Protein AF-A0A7V3X3S6-F1 (afdb_monomer)

Secondary structure (DSSP, 8-state):
-HHHHHHHHHHHHHHHHHHHHHHHHHS-HHHHHHHHHHHHHHHHHHHHHHHHHH-SSS--EEEEE---SS----S-B-GGGSHHHHHTT--S-EEEEESSS--GGGGS-HHHHHHHHHHHHHHTTT-BSSSTT-GGGBHHHHGGGGSTT--TTT-HHHHHHHHHHHHHTTSS---

Radius of gyration: 17.87 Å; Cα contacts (8 Å, |Δi|>4): 216; chains: 1; bounding box: 36×34×54 Å

Solvent-accessible surface area (backbone atoms only — not comparable to full-atom values): 10010 Å² total; per-residue (Å²): 105,71,68,58,33,53,51,49,39,54,64,36,43,63,58,49,44,50,51,52,54,53,50,60,68,70,43,52,73,64,38,33,71,70,44,40,64,53,54,50,50,36,42,50,36,50,52,49,43,42,48,45,74,73,36,88,78,60,73,81,41,78,46,76,44,76,63,89,89,77,74,92,74,69,68,56,56,58,52,59,80,46,65,73,54,40,71,73,66,52,95,55,72,38,43,34,37,40,54,68,50,70,55,58,54,80,78,44,57,72,56,59,37,35,23,53,56,44,28,53,49,40,42,81,62,70,34,41,90,46,58,91,78,36,65,65,33,10,28,76,69,48,20,52,55,55,28,88,96,47,41,72,87,70,31,67,66,54,46,51,53,51,51,52,31,30,39,77,58,68,75,35,81,79,132

Nearest PDB structures (foldseek):
  1s53-assembly2_B  TM=6.212E-01  e=7.802E+00  Halobacterium salinarum
  7akw-assembly2_B  TM=6.517E-01  e=9.615E+00  Organic Lake phycodnavirus
  1pxr-assembly2_B  TM=6.260E-01  e=9.126E+00  Halobacterium salinarum

Mean predicted aligned error: 8.18 Å

pLDDT: mean 79.7, std 18.14, range [39.59, 97.75]

Structure (mmCIF, N/CA/C/O backbone):
data_AF-A0A7V3X3S6-F1
#
_entry.id   AF-A0A7V3X3S6-F1
#
loop_
_atom_site.group_PDB
_atom_site.id
_atom_site.type_symbol
_atom_site.label_atom_id
_atom_site.label_alt_id
_atom_site.label_comp_id
_atom_site.label_asym_id
_atom_site.label_entity_id
_atom_site.label_seq_id
_atom_site.pdbx_PDB_ins_code
_atom_site.Cartn_x
_atom_site.Cartn_y
_atom_site.Cartn_z
_atom_site.occupancy
_atom_site.B_iso_or_equiv
_atom_site.auth_seq_id
_atom_site.auth_comp_id
_atom_site.auth_asym_id
_atom_site.auth_atom_id
_atom_site.pdbx_PDB_model_num
ATOM 1 N N . MET A 1 1 ? 18.085 0.269 -11.555 1.00 69.50 1 MET A N 1
ATOM 2 C CA . MET A 1 1 ? 17.045 1.195 -11.069 1.00 69.50 1 MET A CA 1
ATOM 3 C C . MET A 1 1 ? 15.703 0.501 -10.838 1.00 69.50 1 MET A C 1
ATOM 5 O O . MET A 1 1 ? 15.386 0.290 -9.679 1.00 69.50 1 MET A O 1
ATOM 9 N N . VAL A 1 2 ? 14.971 0.034 -11.865 1.00 77.44 2 VAL A N 1
ATOM 10 C CA . VAL A 1 2 ? 13.691 -0.699 -11.663 1.00 77.44 2 VAL A CA 1
ATOM 11 C C . VAL A 1 2 ? 13.874 -1.946 -10.797 1.00 77.44 2 VAL A C 1
ATOM 13 O O . VAL A 1 2 ? 13.225 -2.062 -9.771 1.00 77.44 2 VAL A O 1
ATOM 16 N N . MET A 1 3 ? 14.825 -2.824 -11.140 1.00 81.12 3 MET A N 1
ATOM 17 C CA . MET A 1 3 ? 15.111 -4.026 -10.337 1.00 81.12 3 MET A CA 1
ATOM 18 C C . MET A 1 3 ? 15.482 -3.694 -8.885 1.00 81.12 3 MET A C 1
ATOM 20 O O . MET A 1 3 ? 14.972 -4.314 -7.968 1.00 81.12 3 MET A O 1
ATOM 24 N N . GLN A 1 4 ? 16.288 -2.650 -8.671 1.00 86.94 4 GLN A N 1
ATOM 25 C CA . GLN A 1 4 ? 16.645 -2.195 -7.321 1.00 86.94 4 GLN A CA 1
ATOM 26 C C . GLN A 1 4 ? 15.429 -1.650 -6.555 1.00 86.94 4 GLN A C 1
ATOM 28 O O . GLN A 1 4 ? 15.336 -1.849 -5.350 1.00 86.94 4 GLN A O 1
ATOM 33 N N . SER A 1 5 ? 14.499 -0.984 -7.246 1.00 88.25 5 SER A N 1
ATOM 34 C CA . SER A 1 5 ? 13.248 -0.494 -6.652 1.00 88.25 5 SER A CA 1
ATOM 35 C C . SER A 1 5 ? 12.334 -1.665 -6.287 1.00 88.25 5 SER A C 1
ATOM 37 O O . SER A 1 5 ? 11.819 -1.722 -5.177 1.00 88.25 5 SER A O 1
ATOM 39 N N . LEU A 1 6 ? 12.213 -2.665 -7.169 1.00 89.25 6 LEU A N 1
ATOM 40 C CA . LEU A 1 6 ? 11.500 -3.914 -6.883 1.00 89.25 6 LEU A CA 1
ATOM 41 C C . LEU A 1 6 ? 12.080 -4.633 -5.659 1.00 89.25 6 LEU A C 1
ATOM 43 O O . LEU A 1 6 ? 11.315 -5.079 -4.807 1.00 89.25 6 LEU A O 1
ATOM 47 N N . ASP A 1 7 ? 13.408 -4.703 -5.539 1.00 92.44 7 ASP A N 1
ATOM 48 C CA . ASP A 1 7 ? 14.077 -5.319 -4.391 1.00 92.44 7 ASP A CA 1
ATOM 49 C C . ASP A 1 7 ? 13.788 -4.559 -3.086 1.00 92.44 7 ASP A C 1
ATOM 51 O O . ASP A 1 7 ? 13.445 -5.179 -2.076 1.00 92.44 7 ASP A O 1
ATOM 55 N N . ARG A 1 8 ? 13.859 -3.219 -3.095 1.00 94.56 8 ARG A N 1
ATOM 56 C CA . ARG A 1 8 ? 13.537 -2.380 -1.924 1.00 94.56 8 ARG A CA 1
ATOM 57 C C . ARG A 1 8 ? 12.069 -2.487 -1.520 1.00 94.56 8 ARG A C 1
ATOM 59 O O . ARG A 1 8 ? 11.774 -2.693 -0.341 1.00 94.56 8 ARG A O 1
ATOM 66 N N . ILE A 1 9 ? 11.154 -2.449 -2.488 1.00 94.88 9 ILE A N 1
ATOM 67 C CA . ILE A 1 9 ? 9.721 -2.677 -2.263 1.00 94.88 9 ILE A CA 1
ATOM 68 C C . ILE A 1 9 ? 9.509 -4.067 -1.644 1.00 94.88 9 ILE A C 1
ATOM 70 O O . ILE A 1 9 ? 8.886 -4.193 -0.589 1.00 94.88 9 ILE A O 1
ATOM 74 N N . ALA A 1 10 ? 10.073 -5.121 -2.242 1.00 94.81 10 ALA A N 1
ATOM 75 C CA . ALA A 1 10 ? 9.934 -6.492 -1.750 1.00 94.81 10 ALA A CA 1
ATOM 76 C C . ALA A 1 10 ? 10.567 -6.709 -0.366 1.00 94.81 10 ALA A C 1
ATOM 78 O O . ALA A 1 10 ? 10.119 -7.583 0.385 1.00 94.81 10 ALA A O 1
ATOM 79 N N . PHE A 1 11 ? 11.588 -5.928 -0.016 1.00 96.00 11 PHE A N 1
ATOM 80 C CA . PHE A 1 11 ? 12.171 -5.898 1.321 1.00 96.00 11 PHE A CA 1
ATOM 81 C C . PHE A 1 11 ? 11.244 -5.215 2.337 1.00 96.00 11 PHE A C 1
ATOM 83 O O . PHE A 1 11 ? 11.093 -5.699 3.460 1.00 96.00 11 PHE A O 1
ATOM 90 N N . ARG A 1 12 ? 10.582 -4.119 1.948 1.00 95.88 12 ARG A N 1
ATOM 91 C CA . ARG A 1 12 ? 9.728 -3.328 2.843 1.00 95.88 12 ARG A CA 1
ATOM 92 C C . ARG A 1 12 ? 8.357 -3.957 3.092 1.00 95.88 12 ARG A C 1
ATOM 94 O O . ARG A 1 12 ? 7.888 -3.935 4.231 1.00 95.88 12 ARG A O 1
ATOM 101 N N . LEU A 1 13 ? 7.726 -4.549 2.076 1.00 96.81 13 LEU A N 1
ATOM 102 C CA . LEU A 1 13 ? 6.356 -5.079 2.163 1.00 96.81 13 LEU A CA 1
ATOM 103 C C . LEU A 1 13 ? 6.109 -6.061 3.327 1.00 96.81 13 LEU A C 1
ATOM 105 O O . LEU A 1 13 ? 5.097 -5.897 4.009 1.00 96.81 13 LEU A O 1
ATOM 109 N N . PRO A 1 14 ? 6.996 -7.030 3.640 1.00 97.44 14 PRO A N 1
ATOM 110 C CA . PRO A 1 14 ? 6.825 -7.897 4.808 1.00 97.44 14 PRO A CA 1
ATOM 111 C C . PRO A 1 14 ? 6.683 -7.134 6.131 1.00 97.44 14 PRO A C 1
ATOM 113 O O . PRO A 1 14 ? 5.921 -7.547 7.005 1.00 97.44 14 PRO A O 1
ATOM 116 N N . LEU A 1 15 ? 7.397 -6.014 6.281 1.00 96.00 15 LEU A N 1
ATOM 117 C CA . LEU A 1 15 ? 7.349 -5.193 7.489 1.00 96.00 15 LEU A CA 1
ATOM 118 C C . LEU A 1 15 ? 6.009 -4.458 7.606 1.00 96.00 15 LEU A C 1
ATOM 120 O O . LEU A 1 15 ? 5.435 -4.416 8.690 1.00 96.00 15 LEU A O 1
ATOM 124 N N . VAL A 1 16 ? 5.495 -3.929 6.494 1.00 96.56 16 VAL A N 1
ATOM 125 C CA . VAL A 1 16 ? 4.189 -3.249 6.445 1.00 96.56 16 VAL A CA 1
ATOM 126 C C . VAL A 1 16 ? 3.049 -4.241 6.686 1.00 96.56 16 VAL A C 1
ATOM 128 O O . VAL A 1 16 ? 2.140 -3.964 7.460 1.00 96.56 16 VAL A O 1
ATOM 131 N N . ILE A 1 17 ? 3.115 -5.434 6.086 1.00 97.75 17 ILE A N 1
ATOM 132 C CA . ILE A 1 17 ? 2.135 -6.507 6.323 1.00 97.75 17 ILE A CA 1
ATOM 133 C C . ILE A 1 17 ? 2.101 -6.881 7.808 1.00 97.75 17 ILE A C 1
ATOM 135 O O . ILE A 1 17 ? 1.025 -6.979 8.392 1.00 97.75 17 ILE A O 1
ATOM 139 N N . LYS A 1 18 ? 3.272 -7.030 8.439 1.00 97.44 18 LYS A N 1
ATOM 140 C CA . LYS A 1 18 ? 3.365 -7.295 9.879 1.00 97.44 18 LYS A CA 1
ATOM 141 C C . LYS A 1 18 ? 2.769 -6.156 10.711 1.00 97.44 18 LYS A C 1
ATOM 143 O O . LYS A 1 18 ? 2.120 -6.425 11.716 1.00 97.44 18 LYS A O 1
ATOM 148 N N . GLU A 1 19 ? 2.976 -4.903 10.309 1.00 96.31 19 GLU A N 1
ATOM 149 C CA . GLU A 1 19 ? 2.362 -3.744 10.967 1.00 96.31 19 GLU A CA 1
ATOM 150 C C . GLU A 1 19 ? 0.830 -3.807 10.898 1.00 96.31 19 GLU A C 1
ATOM 152 O O . GLU A 1 19 ? 0.175 -3.638 11.923 1.00 96.31 19 GLU A O 1
ATOM 157 N N . ILE A 1 20 ? 0.261 -4.131 9.732 1.00 97.31 20 ILE A N 1
ATOM 158 C CA . ILE A 1 20 ? -1.189 -4.306 9.559 1.00 97.31 20 ILE A CA 1
ATOM 159 C C . ILE A 1 20 ? -1.715 -5.458 10.429 1.00 97.31 20 ILE A C 1
ATOM 161 O O . ILE A 1 20 ? -2.737 -5.300 11.095 1.00 97.31 20 ILE A O 1
ATOM 165 N N . ASP A 1 21 ? -1.014 -6.594 10.476 1.00 97.62 21 ASP A N 1
ATOM 166 C CA . ASP A 1 21 ? -1.403 -7.752 11.297 1.00 97.62 21 ASP A CA 1
ATOM 167 C C . ASP A 1 21 ? -1.419 -7.412 12.797 1.00 97.62 21 ASP A C 1
ATOM 169 O O . ASP A 1 21 ? -2.370 -7.740 13.516 1.00 97.62 21 ASP A O 1
ATOM 173 N N . LEU A 1 22 ? -0.400 -6.687 13.267 1.00 96.75 22 LEU A N 1
ATOM 174 C CA . LEU A 1 22 ? -0.349 -6.184 14.639 1.00 96.75 22 LEU A CA 1
ATOM 175 C C . LEU A 1 22 ? -1.484 -5.198 14.908 1.00 96.75 22 LEU A C 1
ATOM 177 O O . LEU A 1 22 ? -2.150 -5.295 15.938 1.00 96.75 22 LEU A O 1
ATOM 181 N N . GLU A 1 23 ? -1.751 -4.295 13.971 1.00 95.50 23 GLU A N 1
ATOM 182 C CA . GLU A 1 23 ? -2.811 -3.311 14.109 1.00 95.50 23 GLU A CA 1
ATOM 183 C C . GLU A 1 23 ? -4.180 -3.990 14.231 1.00 95.50 23 GLU A C 1
ATOM 185 O O . GLU A 1 23 ? -4.868 -3.780 15.229 1.00 95.50 23 GLU A O 1
ATOM 190 N N . MET A 1 24 ? -4.531 -4.896 13.311 1.00 96.00 24 MET A N 1
ATOM 191 C CA . MET A 1 24 ? -5.788 -5.657 13.348 1.00 96.00 24 MET A CA 1
ATOM 192 C C . MET A 1 24 ? -5.975 -6.452 14.649 1.00 96.00 24 MET A C 1
ATOM 194 O O . MET A 1 24 ? -7.098 -6.528 15.168 1.00 96.00 24 MET A O 1
ATOM 198 N N . SER A 1 25 ? -4.898 -7.035 15.191 1.00 95.81 25 SER A N 1
ATOM 199 C CA . SER A 1 25 ? -4.955 -7.778 16.459 1.00 95.81 25 SER A CA 1
ATOM 200 C C . SER A 1 25 ? -5.163 -6.865 17.673 1.00 95.81 25 SER A C 1
ATOM 202 O O . SER A 1 25 ? -5.852 -7.262 18.610 1.00 95.81 25 SER A O 1
ATOM 204 N N . SER A 1 26 ? -4.656 -5.628 17.621 1.00 94.75 26 SER A N 1
ATOM 205 C CA . SER A 1 26 ? -4.778 -4.636 18.698 1.00 94.75 26 SER A CA 1
ATOM 206 C C . SER A 1 26 ? -6.123 -3.898 18.746 1.00 94.75 26 SER A C 1
ATOM 208 O O . SER A 1 26 ? -6.473 -3.330 19.780 1.00 94.75 26 SER A O 1
ATOM 210 N N . LEU A 1 27 ? -6.889 -3.893 17.649 1.00 94.50 27 LEU A N 1
ATOM 211 C CA . LEU A 1 27 ? -8.208 -3.258 17.610 1.00 94.50 27 LEU A CA 1
ATOM 212 C C . LEU A 1 27 ? -9.214 -3.986 18.512 1.00 94.50 27 LEU A C 1
ATOM 214 O O . LEU A 1 27 ? -9.275 -5.219 18.529 1.00 94.50 27 LEU A O 1
ATOM 218 N N . SER A 1 28 ? -10.069 -3.214 19.192 1.00 95.56 28 SER A N 1
ATOM 219 C CA . SER A 1 28 ? -11.247 -3.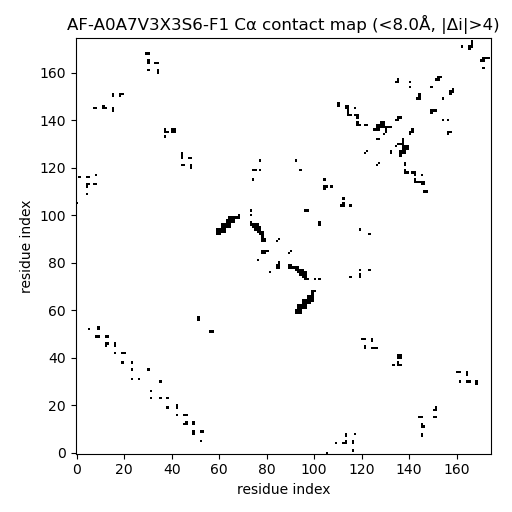752 19.880 1.00 95.56 28 SER A CA 1
ATOM 220 C C . SER A 1 28 ? -12.186 -4.443 18.887 1.00 95.56 28 SER A C 1
ATOM 222 O O . SER A 1 28 ? -12.158 -4.163 17.686 1.00 95.56 28 SER A O 1
ATOM 224 N N . GLN A 1 29 ? -13.058 -5.330 19.373 1.00 95.62 29 GLN A N 1
ATOM 225 C CA . GLN A 1 29 ? -13.967 -6.068 18.494 1.00 95.62 29 GLN A CA 1
ATOM 226 C C . GLN A 1 29 ? -14.866 -5.141 17.661 1.00 95.62 29 GLN A C 1
ATOM 228 O O . GLN A 1 29 ? -14.990 -5.356 16.459 1.00 95.62 29 GLN A O 1
ATOM 233 N N . CYS A 1 30 ? -15.403 -4.069 18.258 1.00 96.12 30 CYS A N 1
ATOM 234 C CA . CYS A 1 30 ? -16.182 -3.069 17.523 1.00 96.12 30 CYS A CA 1
ATOM 235 C C . CYS A 1 30 ? -15.345 -2.375 16.436 1.00 96.12 30 CYS A C 1
ATOM 237 O O . CYS A 1 30 ? -15.753 -2.330 15.278 1.00 96.12 30 CYS A O 1
ATOM 239 N N . MET A 1 31 ? -14.137 -1.895 16.762 1.00 96.25 31 MET A N 1
ATOM 240 C CA . MET A 1 31 ? -13.286 -1.223 15.770 1.00 96.25 31 MET A CA 1
ATOM 241 C C . MET A 1 31 ? -12.841 -2.171 14.652 1.00 96.25 31 MET A C 1
ATOM 243 O O . MET A 1 31 ? -12.712 -1.754 13.502 1.00 96.25 31 MET A O 1
ATOM 247 N N . ARG A 1 32 ? -12.633 -3.454 14.964 1.00 95.44 32 ARG A N 1
ATOM 248 C CA . ARG A 1 32 ? -12.330 -4.485 13.968 1.00 95.44 32 ARG A CA 1
ATOM 249 C C . ARG A 1 32 ? -13.506 -4.717 13.015 1.00 95.44 32 ARG A C 1
ATOM 251 O O . ARG A 1 32 ? -13.257 -4.949 11.838 1.00 95.44 32 ARG A O 1
ATOM 258 N N . CYS A 1 33 ? -14.756 -4.612 13.472 1.00 94.69 33 CYS A N 1
ATOM 259 C CA . CYS A 1 33 ? -15.924 -4.656 12.584 1.00 94.69 33 CYS A CA 1
ATOM 260 C C . CYS A 1 33 ? -15.954 -3.474 11.601 1.00 94.69 33 CYS A C 1
ATOM 262 O O . CYS A 1 33 ? -16.334 -3.660 10.450 1.00 94.69 33 CYS A O 1
ATOM 264 N N . GLU A 1 34 ? -15.514 -2.287 12.027 1.00 95.12 34 GLU A N 1
ATOM 265 C CA . GLU A 1 34 ? -15.492 -1.086 11.180 1.00 95.12 34 GLU A CA 1
ATOM 266 C C . GLU A 1 34 ? -14.313 -1.058 10.194 1.00 95.12 34 GLU A C 1
ATOM 268 O O . GLU A 1 34 ? -14.477 -0.653 9.048 1.00 95.12 34 GLU A O 1
ATOM 273 N N . LEU A 1 35 ? -13.118 -1.482 10.623 1.00 95.19 35 LEU A N 1
ATOM 274 C CA . LEU A 1 35 ? -11.870 -1.303 9.860 1.00 95.19 35 LEU A CA 1
ATOM 275 C C . LEU A 1 35 ? -11.286 -2.597 9.296 1.00 95.19 35 LEU A C 1
ATOM 277 O O . LEU A 1 35 ? -10.451 -2.559 8.394 1.00 95.19 35 LEU A O 1
ATOM 281 N N . GLY A 1 36 ? -11.675 -3.749 9.840 1.00 94.44 36 GLY A N 1
ATOM 282 C CA . GLY A 1 36 ? -11.015 -5.023 9.561 1.00 94.44 36 GLY A CA 1
ATOM 283 C C . GLY A 1 36 ? -11.075 -5.410 8.089 1.00 94.44 36 GLY A C 1
ATOM 284 O O . GLY A 1 36 ? -10.100 -5.935 7.563 1.00 94.44 36 GLY A O 1
ATOM 285 N N . ARG A 1 37 ? -12.178 -5.093 7.398 1.00 94.69 37 ARG A N 1
ATOM 286 C CA . ARG A 1 37 ? -12.318 -5.365 5.960 1.00 94.69 37 ARG A CA 1
ATOM 287 C C . ARG A 1 37 ? -11.295 -4.589 5.126 1.00 94.69 37 ARG A C 1
ATOM 289 O O . ARG A 1 37 ? -10.648 -5.192 4.276 1.00 94.69 37 ARG A O 1
ATOM 296 N N . GLU A 1 38 ? -11.139 -3.293 5.385 1.00 94.81 38 GLU A N 1
ATOM 297 C CA . GLU A 1 38 ? -10.200 -2.412 4.672 1.00 94.81 38 GLU A CA 1
ATOM 298 C C . GLU A 1 38 ? -8.746 -2.810 4.950 1.00 94.81 38 GLU A C 1
ATOM 300 O O . GLU A 1 38 ? -7.948 -2.982 4.030 1.00 94.81 38 GLU A O 1
ATOM 305 N N . LEU A 1 39 ? -8.412 -3.066 6.219 1.00 96.69 39 LEU A N 1
ATOM 306 C CA . LEU A 1 39 ? -7.076 -3.527 6.605 1.00 96.69 39 LEU A CA 1
ATOM 307 C C . LEU A 1 39 ? -6.731 -4.887 5.987 1.00 96.69 39 LEU A C 1
ATOM 309 O O . LEU A 1 39 ? -5.617 -5.081 5.498 1.00 96.69 39 LEU A O 1
ATOM 313 N N . GLN A 1 40 ? -7.687 -5.817 5.950 1.00 97.31 40 GLN A N 1
ATOM 314 C CA . GLN A 1 40 ? -7.495 -7.117 5.313 1.00 97.31 40 GLN A CA 1
ATOM 315 C C . GLN A 1 40 ? -7.337 -6.990 3.792 1.00 97.31 40 GLN A C 1
ATOM 317 O O . GLN A 1 40 ? -6.520 -7.704 3.205 1.00 97.31 40 GLN A O 1
ATOM 322 N N . ALA A 1 41 ? -8.094 -6.097 3.148 1.00 95.12 41 ALA A N 1
ATOM 323 C CA . ALA A 1 41 ? -7.980 -5.835 1.718 1.00 95.12 41 ALA A CA 1
ATOM 324 C C . ALA A 1 41 ? -6.594 -5.275 1.371 1.00 95.12 41 ALA A C 1
ATOM 326 O O . ALA A 1 41 ? -5.905 -5.853 0.524 1.00 95.12 41 ALA A O 1
ATOM 327 N N . LEU A 1 42 ? -6.137 -4.257 2.109 1.00 96.56 42 LEU A N 1
ATOM 328 C CA . LEU A 1 42 ? -4.791 -3.705 1.978 1.00 96.56 42 LEU A CA 1
ATOM 329 C C . LEU A 1 42 ? -3.732 -4.797 2.159 1.00 96.56 42 LEU A C 1
ATOM 331 O O . LEU A 1 42 ? -2.909 -5.018 1.273 1.00 96.56 42 LEU A O 1
ATOM 335 N N . ARG A 1 43 ? -3.791 -5.552 3.263 1.00 97.75 43 ARG A N 1
ATOM 336 C CA . ARG A 1 43 ? -2.865 -6.661 3.539 1.00 97.75 43 ARG A CA 1
ATOM 337 C C . ARG A 1 43 ? -2.791 -7.655 2.376 1.00 97.75 43 ARG A C 1
ATOM 339 O O . ARG A 1 43 ? -1.700 -8.087 1.998 1.00 97.75 43 ARG A O 1
ATOM 346 N N . ASN A 1 44 ? -3.938 -8.022 1.805 1.00 96.69 44 ASN A N 1
ATOM 347 C CA . ASN A 1 44 ? -4.014 -8.956 0.685 1.00 96.69 44 ASN A CA 1
ATOM 348 C C . ASN A 1 44 ? -3.376 -8.379 -0.584 1.00 96.69 44 ASN A C 1
ATOM 350 O O . ASN A 1 44 ? -2.649 -9.103 -1.264 1.00 96.69 44 ASN A O 1
ATOM 354 N N . VAL A 1 45 ? -3.592 -7.095 -0.888 1.00 94.44 45 VAL A N 1
ATOM 355 C CA . VAL A 1 45 ? -2.911 -6.411 -2.000 1.00 94.44 45 VAL A CA 1
ATOM 356 C C . VAL A 1 45 ? -1.401 -6.431 -1.793 1.00 94.44 45 VAL A C 1
ATOM 358 O O . VAL A 1 45 ? -0.683 -6.887 -2.678 1.00 94.44 45 VAL A O 1
ATOM 361 N N . LEU A 1 46 ? -0.913 -6.030 -0.614 1.00 96.44 46 LEU A N 1
ATOM 362 C CA . LEU A 1 46 ? 0.525 -6.010 -0.318 1.00 96.44 46 LEU A CA 1
ATOM 363 C C . LEU A 1 46 ? 1.161 -7.398 -0.469 1.00 96.44 46 LEU A C 1
ATOM 365 O O . LEU A 1 46 ? 2.240 -7.535 -1.045 1.00 96.44 46 LEU A O 1
ATOM 369 N N . ALA A 1 47 ? 0.479 -8.443 0.006 1.00 95.94 47 ALA A N 1
ATOM 370 C CA . ALA A 1 47 ? 0.940 -9.820 -0.136 1.00 95.94 47 ALA A CA 1
ATOM 371 C C . ALA A 1 47 ? 0.962 -10.274 -1.604 1.00 95.94 47 ALA A C 1
ATOM 373 O O . ALA A 1 47 ? 1.893 -10.964 -2.021 1.00 95.94 47 ALA A O 1
ATOM 374 N N . ARG A 1 48 ? -0.036 -9.880 -2.406 1.00 91.88 48 ARG A N 1
ATOM 375 C CA . ARG A 1 48 ? -0.076 -10.184 -3.842 1.00 91.88 48 ARG A CA 1
ATOM 376 C C . ARG A 1 48 ? 1.010 -9.443 -4.613 1.00 91.88 48 ARG A C 1
ATOM 378 O O . ARG A 1 48 ? 1.666 -10.085 -5.423 1.00 91.88 48 ARG A O 1
ATOM 385 N N . VAL A 1 49 ? 1.270 -8.169 -4.307 1.00 91.12 49 VAL A N 1
ATOM 386 C CA . VAL A 1 49 ? 2.402 -7.417 -4.874 1.00 91.12 49 VAL A CA 1
ATOM 387 C C . VAL A 1 49 ? 3.716 -8.117 -4.545 1.00 91.12 49 VAL A C 1
ATOM 389 O O . VAL A 1 49 ? 4.492 -8.423 -5.446 1.00 91.12 49 VAL A O 1
ATOM 392 N N . LEU A 1 50 ? 3.948 -8.439 -3.269 1.00 94.31 50 LEU A N 1
ATOM 393 C CA . LEU A 1 50 ? 5.163 -9.123 -2.827 1.00 94.31 50 LEU A CA 1
ATOM 394 C C . LEU A 1 50 ? 5.359 -10.463 -3.547 1.00 94.31 50 LEU A C 1
ATOM 396 O O . LEU A 1 50 ? 6.457 -10.766 -4.019 1.00 94.31 50 LEU A O 1
ATOM 400 N N . ASN A 1 51 ? 4.295 -11.262 -3.635 1.00 90.56 51 ASN A N 1
ATOM 401 C CA . ASN A 1 51 ? 4.317 -12.527 -4.356 1.00 90.56 51 ASN A CA 1
ATOM 402 C C . ASN A 1 51 ? 4.563 -12.311 -5.847 1.00 90.56 51 ASN A C 1
ATOM 404 O O . ASN A 1 51 ? 5.345 -13.055 -6.421 1.00 90.56 51 ASN A O 1
ATOM 408 N N . GLY A 1 52 ? 3.963 -11.287 -6.450 1.00 86.25 52 GLY A N 1
ATOM 409 C CA . GLY A 1 52 ? 4.179 -10.900 -7.837 1.00 86.25 52 GLY A CA 1
ATOM 410 C C . GLY A 1 52 ? 5.642 -10.610 -8.138 1.00 86.25 52 GLY A C 1
ATOM 411 O O . GLY A 1 52 ? 6.207 -11.239 -9.026 1.00 86.25 52 GLY A O 1
ATOM 412 N N . ILE A 1 53 ? 6.274 -9.744 -7.337 1.00 87.94 53 ILE A N 1
ATOM 413 C CA . ILE A 1 53 ? 7.696 -9.386 -7.476 1.00 87.94 53 ILE A CA 1
ATOM 414 C C . ILE A 1 53 ? 8.598 -10.619 -7.328 1.00 87.94 53 ILE A C 1
ATOM 416 O O . ILE A 1 53 ? 9.552 -10.795 -8.081 1.00 87.94 53 ILE A O 1
ATOM 420 N N . ARG A 1 54 ? 8.311 -11.482 -6.345 1.00 87.44 54 ARG A N 1
ATOM 421 C CA . ARG A 1 54 ? 9.122 -12.679 -6.070 1.00 87.44 54 ARG A CA 1
ATOM 422 C C . ARG A 1 54 ? 8.872 -13.812 -7.056 1.00 87.44 54 ARG A C 1
ATOM 424 O O . ARG A 1 54 ? 9.744 -14.660 -7.257 1.00 87.44 54 ARG A O 1
ATOM 431 N N . SER A 1 55 ? 7.671 -13.888 -7.620 1.00 78.31 55 SER A N 1
ATOM 432 C CA . SER A 1 55 ? 7.321 -14.951 -8.543 1.00 78.31 55 SER A CA 1
ATOM 433 C C . SER A 1 55 ? 8.021 -14.709 -9.874 1.00 78.31 55 SER A C 1
ATOM 435 O O . SER A 1 55 ? 7.936 -13.645 -10.469 1.00 78.31 55 SER A O 1
ATOM 437 N N . LYS A 1 56 ? 8.663 -15.749 -10.403 1.00 65.69 56 LYS A N 1
ATOM 438 C CA . LYS A 1 56 ? 9.113 -15.760 -11.802 1.00 65.69 56 LYS A CA 1
ATOM 439 C C . LYS A 1 56 ? 7.967 -16.079 -12.778 1.00 65.69 56 LYS A C 1
ATOM 441 O O . LYS A 1 56 ? 8.224 -16.303 -13.956 1.00 65.69 56 LYS A O 1
ATOM 446 N N . LYS A 1 57 ? 6.725 -16.198 -12.278 1.00 59.50 57 LYS A N 1
ATOM 447 C CA . LYS A 1 57 ? 5.549 -16.637 -13.049 1.00 59.50 57 LYS A CA 1
ATOM 448 C C . LYS A 1 57 ? 4.938 -15.485 -13.839 1.00 59.50 57 LYS A C 1
ATOM 450 O O . LYS A 1 57 ? 4.665 -15.651 -15.027 1.00 59.50 57 LYS A O 1
ATOM 455 N N . ASP A 1 58 ? 4.797 -14.327 -13.205 1.00 59.12 58 ASP A N 1
ATOM 456 C CA . ASP A 1 58 ? 4.309 -13.119 -13.856 1.00 59.12 58 ASP A CA 1
ATOM 457 C C . ASP A 1 58 ? 5.508 -12.306 -14.337 1.00 59.12 58 ASP A C 1
ATOM 459 O O . ASP A 1 58 ? 6.176 -11.614 -13.572 1.00 59.12 58 ASP A O 1
ATOM 463 N N . VAL A 1 59 ? 5.830 -12.427 -15.628 1.00 62.03 59 VAL A N 1
ATOM 464 C CA . VAL A 1 59 ? 6.854 -11.576 -16.242 1.00 62.03 59 VAL A CA 1
ATOM 465 C C . VAL A 1 59 ? 6.306 -10.152 -16.265 1.00 62.03 59 VAL A C 1
ATOM 467 O O . VAL A 1 59 ? 5.543 -9.805 -17.167 1.00 62.03 59 VAL A O 1
ATOM 470 N N . LEU A 1 60 ? 6.686 -9.346 -15.272 1.00 66.50 60 LEU A N 1
ATOM 471 C CA . LEU A 1 60 ? 6.459 -7.904 -15.270 1.00 66.50 60 LEU A CA 1
ATOM 472 C C . LEU A 1 60 ? 7.130 -7.316 -16.509 1.00 66.50 60 LEU A C 1
ATOM 474 O O . LEU A 1 60 ? 8.349 -7.399 -16.677 1.00 66.50 60 LEU A O 1
ATOM 478 N N . ARG A 1 61 ? 6.319 -6.762 -17.409 1.00 66.75 61 ARG A N 1
ATOM 479 C CA . ARG A 1 61 ? 6.810 -6.121 -18.625 1.00 66.75 61 ARG A CA 1
ATOM 480 C C . ARG A 1 61 ? 6.800 -4.618 -18.433 1.00 66.75 61 ARG A C 1
ATOM 482 O O . ARG A 1 61 ? 5.758 -4.033 -18.146 1.00 66.75 61 ARG A O 1
ATOM 489 N N . PHE A 1 62 ? 7.969 -4.025 -18.632 1.00 68.75 62 PHE A N 1
ATOM 490 C CA . PHE A 1 62 ? 8.150 -2.586 -18.639 1.00 68.75 62 PHE A CA 1
ATOM 491 C C . PHE A 1 62 ? 8.261 -2.122 -20.082 1.00 68.75 62 PHE A C 1
ATOM 493 O O . PHE A 1 62 ? 9.163 -2.556 -20.802 1.00 68.75 62 PHE A O 1
ATOM 500 N N . PHE A 1 63 ? 7.349 -1.255 -20.502 1.00 64.25 63 PHE A N 1
ATOM 501 C CA . PHE A 1 63 ? 7.389 -0.655 -21.827 1.00 64.25 63 PHE A CA 1
ATOM 502 C C . PHE A 1 63 ? 7.816 0.794 -21.742 1.00 64.25 63 PHE A C 1
ATOM 504 O O . PHE A 1 63 ? 7.575 1.493 -20.760 1.00 64.25 63 PHE A O 1
ATOM 511 N N . ARG A 1 64 ? 8.461 1.234 -22.810 1.00 62.62 64 ARG A N 1
ATOM 512 C CA . ARG A 1 64 ? 8.740 2.633 -23.072 1.00 62.62 64 ARG A CA 1
ATOM 513 C C . ARG A 1 64 ? 7.981 3.005 -24.337 1.00 62.62 64 ARG A C 1
ATOM 515 O O . ARG A 1 64 ? 8.012 2.233 -25.292 1.00 62.62 64 ARG A O 1
ATOM 522 N N . TYR A 1 65 ? 7.279 4.128 -24.323 1.00 60.19 65 TYR A N 1
ATOM 523 C CA . TYR A 1 65 ? 6.540 4.632 -25.480 1.00 60.19 65 TYR A CA 1
ATOM 524 C C . TYR A 1 65 ? 6.808 6.121 -25.668 1.00 60.19 65 TYR A C 1
ATOM 526 O O . TYR A 1 65 ? 7.170 6.795 -24.713 1.00 60.19 65 TYR A O 1
ATOM 534 N N . ASP A 1 66 ? 6.626 6.637 -26.877 1.00 56.75 66 ASP A N 1
ATOM 535 C CA . ASP A 1 66 ? 6.743 8.064 -27.177 1.00 56.75 66 ASP A CA 1
ATOM 536 C C . ASP A 1 66 ? 5.383 8.565 -27.682 1.00 56.75 66 ASP A C 1
ATOM 538 O O . ASP A 1 66 ? 4.946 8.189 -28.770 1.00 56.75 66 AS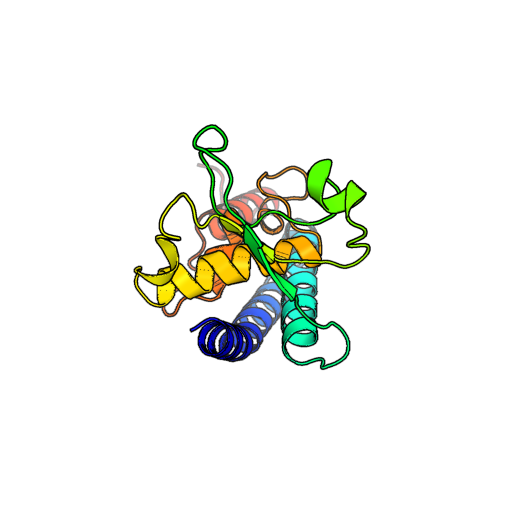P A O 1
ATOM 542 N N . LEU A 1 67 ? 4.665 9.329 -26.851 1.00 57.34 67 LEU A N 1
ATOM 543 C CA . LEU A 1 67 ? 3.433 10.019 -27.245 1.00 57.34 67 LEU A CA 1
ATOM 544 C C . LEU A 1 67 ? 3.655 11.527 -27.119 1.00 57.34 67 LEU A C 1
ATOM 546 O O . LEU A 1 67 ? 3.960 12.031 -26.034 1.00 57.34 67 LEU A O 1
ATOM 550 N N . SER A 1 68 ? 3.459 12.249 -28.224 1.00 50.50 68 SER A N 1
ATOM 551 C CA . SER A 1 68 ? 3.577 13.705 -28.285 1.00 50.50 68 SER A CA 1
ATOM 552 C C . SER A 1 68 ? 2.503 14.391 -27.421 1.00 50.50 68 SER A C 1
ATOM 554 O O . SER A 1 68 ? 1.322 14.426 -27.773 1.00 50.50 68 SER A O 1
ATOM 556 N N . SER A 1 69 ? 2.943 14.901 -26.269 1.00 46.75 69 SER A N 1
ATOM 557 C CA . SER A 1 69 ? 2.487 16.110 -25.552 1.00 46.75 69 SER A CA 1
ATOM 558 C C . SER A 1 69 ? 1.001 16.347 -25.206 1.00 46.75 69 SER A C 1
ATOM 560 O O . SER A 1 69 ? 0.697 17.426 -24.706 1.00 46.75 69 SER A O 1
ATOM 562 N N . SER A 1 70 ? 0.077 15.397 -25.374 1.00 46.81 70 SER A N 1
ATOM 563 C CA . SER A 1 70 ? -1.350 15.594 -25.009 1.00 46.81 70 SER A CA 1
ATOM 564 C C . SER A 1 70 ? -1.871 14.733 -23.850 1.00 46.81 70 SER A C 1
ATOM 566 O O . SER A 1 70 ? -2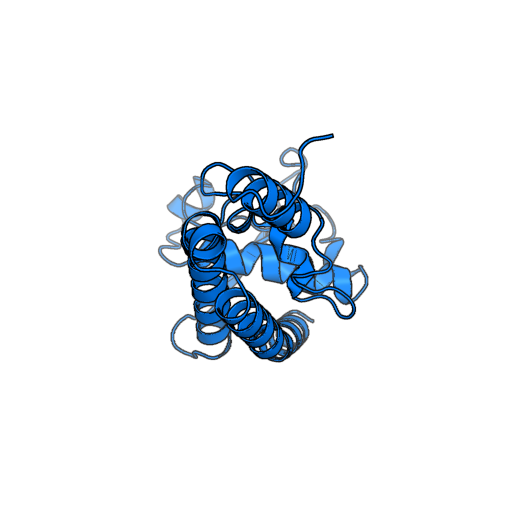.996 14.940 -23.402 1.00 46.81 70 SER A O 1
ATOM 568 N N . HIS A 1 71 ? -1.052 13.829 -23.303 1.00 45.81 71 HIS A N 1
ATOM 569 C CA . HIS A 1 71 ? -1.356 13.088 -22.074 1.00 45.81 71 HIS A CA 1
ATOM 570 C C . HIS A 1 71 ? -0.389 13.536 -20.967 1.00 45.81 71 HIS A C 1
ATOM 572 O O . HIS A 1 71 ? 0.757 13.083 -20.957 1.00 45.81 71 HIS A O 1
ATOM 578 N N . PRO A 1 72 ? -0.802 14.488 -20.108 1.00 40.78 72 PRO A N 1
ATOM 579 C CA . PRO A 1 72 ? 0.091 15.134 -19.148 1.00 40.78 72 PRO A CA 1
ATOM 580 C C . PRO A 1 72 ? 0.519 14.260 -17.963 1.00 40.78 72 PRO A C 1
ATOM 582 O O . PRO A 1 72 ? 1.482 14.630 -17.299 1.00 40.78 72 PRO A O 1
ATOM 585 N N . ASP A 1 73 ? -0.090 13.094 -17.740 1.00 43.88 73 ASP A N 1
ATOM 586 C CA . ASP A 1 73 ? 0.261 12.247 -16.598 1.00 43.88 73 ASP A CA 1
ATOM 587 C C . ASP A 1 73 ? 0.986 10.984 -17.070 1.00 43.88 73 ASP A C 1
ATOM 589 O O . ASP A 1 73 ? 0.431 10.089 -17.709 1.00 43.88 73 ASP A O 1
ATOM 593 N N . SER A 1 74 ? 2.296 10.982 -16.827 1.00 43.59 74 SER A N 1
ATOM 594 C CA . SER A 1 74 ? 3.269 9.999 -17.296 1.00 43.59 74 SER A CA 1
ATOM 595 C C . SER A 1 74 ? 3.630 8.968 -16.234 1.00 43.59 74 SER A C 1
ATOM 597 O O . SER A 1 74 ? 4.785 8.557 -16.173 1.00 43.59 74 SER A O 1
ATOM 599 N N . ASP A 1 75 ? 2.692 8.570 -15.393 1.00 51.78 75 ASP A N 1
ATOM 600 C CA . ASP A 1 75 ? 2.901 7.507 -14.415 1.00 51.78 75 ASP A CA 1
ATOM 601 C C . ASP A 1 75 ? 1.975 6.345 -14.835 1.00 51.78 75 ASP A C 1
ATOM 603 O O . ASP A 1 75 ? 0.989 6.551 -15.534 1.00 51.78 75 ASP A O 1
ATOM 607 N N . ALA A 1 76 ? 2.440 5.112 -14.726 1.00 50.03 76 ALA A N 1
ATOM 608 C CA . ALA A 1 76 ? 2.295 4.102 -15.768 1.00 50.03 76 ALA A CA 1
ATOM 609 C C . ALA A 1 76 ? 0.870 3.716 -16.227 1.00 50.03 76 ALA A C 1
ATOM 611 O O . ALA A 1 76 ? -0.059 3.472 -15.472 1.00 50.03 76 ALA A O 1
ATOM 612 N N . ILE A 1 77 ? 0.725 3.517 -17.540 1.00 52.84 77 ILE A N 1
ATOM 613 C CA . ILE A 1 77 ? -0.519 2.992 -18.121 1.00 52.84 77 ILE A CA 1
ATOM 614 C C . ILE A 1 77 ? -0.577 1.476 -17.920 1.00 52.84 77 ILE A C 1
ATOM 616 O O . ILE A 1 77 ? 0.389 0.773 -18.240 1.00 52.84 77 ILE A O 1
ATOM 620 N N . GLN A 1 78 ? -1.740 0.976 -17.492 1.00 53.59 78 GLN A N 1
ATOM 621 C CA . GLN A 1 78 ? -2.005 -0.449 -17.299 1.00 53.59 78 GLN A CA 1
ATOM 622 C C . GLN A 1 78 ? -3.106 -0.971 -18.206 1.00 53.59 78 GLN A C 1
ATOM 624 O O . GLN A 1 78 ? -4.174 -0.369 -18.322 1.00 53.59 78 GLN A O 1
ATOM 629 N N . GLY A 1 79 ? -2.877 -2.165 -18.755 1.00 47.12 79 GLY A N 1
ATOM 630 C CA . GLY A 1 79 ? -3.929 -2.986 -19.353 1.00 47.12 79 GLY A CA 1
ATOM 631 C C . GLY A 1 79 ? -4.647 -2.334 -20.546 1.00 47.12 79 GLY A C 1
ATOM 632 O O . GLY A 1 79 ? -4.249 -1.277 -21.022 1.00 47.12 79 GLY A O 1
ATOM 633 N N . PRO A 1 80 ? -5.702 -2.968 -21.091 1.00 39.59 80 PRO A N 1
ATOM 634 C CA . PRO A 1 80 ? -6.209 -2.695 -22.442 1.00 39.59 80 PRO A CA 1
ATOM 635 C C . PRO A 1 80 ? -6.949 -1.354 -22.599 1.00 39.59 80 PRO A C 1
ATOM 637 O O . PRO A 1 80 ? -7.553 -1.107 -23.642 1.00 39.59 80 PRO A O 1
ATOM 640 N N . THR A 1 81 ? -6.921 -0.506 -21.573 1.00 40.72 81 THR A N 1
ATOM 641 C CA . THR A 1 81 ? -7.637 0.768 -21.461 1.00 40.72 81 THR A CA 1
ATOM 642 C C . THR A 1 81 ? -7.104 1.847 -22.398 1.00 40.72 81 THR A C 1
ATOM 644 O O . THR A 1 81 ? -7.849 2.758 -22.745 1.00 40.72 81 THR A O 1
ATOM 647 N N . PHE A 1 82 ? -5.861 1.723 -22.876 1.00 44.59 82 PHE A N 1
ATOM 648 C CA . PHE A 1 82 ? -5.406 2.491 -24.032 1.00 44.59 82 PHE A CA 1
ATOM 649 C C . PHE A 1 82 ? -5.643 1.684 -25.315 1.00 44.59 82 PHE A C 1
ATOM 651 O O . PHE A 1 82 ? -4.980 0.656 -25.498 1.00 44.59 82 PHE A O 1
ATOM 658 N N . PRO A 1 83 ? -6.522 2.152 -26.228 1.00 45.91 83 PRO A N 1
ATOM 659 C CA . PRO A 1 83 ? -6.890 1.429 -27.447 1.00 45.91 83 PRO A CA 1
ATOM 660 C C . PRO A 1 83 ? -5.674 0.991 -28.263 1.00 45.91 83 PRO A C 1
ATOM 662 O O . PRO A 1 83 ? -5.654 -0.092 -28.833 1.00 45.91 83 PRO A O 1
ATOM 665 N N . ILE A 1 84 ? -4.620 1.812 -28.285 1.00 51.16 84 ILE A N 1
ATOM 666 C CA . ILE A 1 84 ? -3.434 1.522 -29.086 1.00 51.16 84 ILE A CA 1
ATOM 667 C C . ILE A 1 84 ? -2.700 0.269 -28.597 1.00 51.16 84 ILE A C 1
ATOM 669 O O . ILE A 1 84 ? -2.309 -0.531 -29.433 1.00 51.16 84 ILE A O 1
ATOM 673 N N . PHE A 1 85 ? -2.577 0.032 -27.283 1.00 47.72 85 PHE A N 1
ATOM 674 C CA . PHE A 1 85 ? -1.836 -1.117 -26.736 1.00 47.72 85 PHE A CA 1
ATOM 675 C C . PHE A 1 85 ? -2.675 -2.396 -26.652 1.00 47.72 85 PHE A C 1
ATOM 677 O O . PHE A 1 85 ? -2.124 -3.499 -26.715 1.00 47.72 85 PHE A O 1
ATOM 684 N N . SER A 1 86 ? -4.003 -2.266 -26.582 1.00 43.59 86 SER A N 1
ATOM 685 C CA . SER A 1 86 ? -4.924 -3.385 -26.787 1.00 43.59 86 SER A CA 1
ATOM 686 C C . SER A 1 86 ? -4.950 -3.856 -28.247 1.00 43.59 86 SER A C 1
ATOM 688 O O . SER A 1 86 ? -5.038 -5.061 -28.476 1.00 43.59 86 SER A O 1
ATOM 690 N N . ILE A 1 87 ? -4.760 -2.959 -29.226 1.00 45.72 87 ILE A N 1
ATOM 691 C CA . ILE A 1 87 ? -4.652 -3.302 -30.660 1.00 45.72 87 ILE A CA 1
ATOM 692 C C . ILE A 1 87 ? -3.353 -4.072 -30.991 1.00 45.72 87 ILE A C 1
ATOM 694 O O . ILE A 1 87 ? -3.380 -4.950 -31.850 1.00 45.72 87 ILE A O 1
ATOM 698 N N . ILE A 1 88 ? -2.232 -3.827 -30.292 1.00 50.53 88 ILE A N 1
ATOM 699 C CA . ILE A 1 88 ? -0.941 -4.532 -30.529 1.00 50.53 88 ILE A CA 1
ATOM 700 C C . ILE A 1 88 ? -0.797 -5.846 -29.735 1.00 50.53 88 ILE A C 1
ATOM 702 O O . ILE A 1 88 ? 0.266 -6.465 -29.740 1.00 50.53 88 ILE A O 1
ATOM 706 N N . GLY A 1 89 ? -1.855 -6.306 -29.056 1.00 41.56 89 GLY A N 1
ATOM 707 C CA . GLY A 1 89 ? -1.896 -7.654 -28.487 1.00 41.56 89 GLY A CA 1
ATOM 708 C C . GLY A 1 89 ? -1.079 -7.848 -27.207 1.00 41.56 89 GLY A C 1
ATOM 709 O O . GLY A 1 89 ? -0.366 -8.845 -27.081 1.00 41.56 89 GLY A O 1
ATOM 710 N N . PHE A 1 90 ? -1.213 -6.953 -26.220 1.00 50.41 90 PHE A N 1
ATOM 711 C CA . PHE A 1 90 ? -0.705 -7.185 -24.860 1.00 50.41 90 PHE A CA 1
ATOM 712 C C . PHE A 1 90 ? -1.817 -7.673 -23.908 1.00 50.41 90 PHE A C 1
ATOM 714 O O . PHE A 1 90 ? -2.351 -6.888 -23.130 1.00 50.41 90 PHE A O 1
ATOM 721 N N . PRO A 1 91 ? -2.161 -8.979 -23.894 1.00 50.41 91 PRO A N 1
ATOM 722 C CA . PRO A 1 91 ? -3.186 -9.543 -23.008 1.00 50.41 91 PRO A CA 1
ATOM 723 C C . PRO A 1 91 ? -2.711 -9.710 -21.552 1.00 50.41 91 PRO A C 1
ATOM 725 O O . PRO A 1 91 ? -3.360 -10.396 -20.767 1.00 50.41 91 PRO A O 1
ATOM 728 N N . ARG A 1 92 ? -1.539 -9.168 -21.193 1.00 55.50 92 ARG A N 1
ATOM 729 C CA . ARG A 1 92 ? -0.907 -9.335 -19.877 1.00 55.50 92 ARG A CA 1
ATOM 730 C C . ARG A 1 92 ? -0.689 -7.976 -19.214 1.00 55.50 92 ARG A C 1
ATOM 732 O O . ARG A 1 92 ? -0.450 -7.012 -19.940 1.00 55.50 92 ARG A O 1
ATOM 739 N N . PRO A 1 93 ? -0.711 -7.904 -17.871 1.00 61.78 93 PRO A N 1
ATOM 740 C CA . PRO A 1 93 ? -0.384 -6.683 -17.150 1.00 61.78 93 PRO A CA 1
ATOM 741 C C . PRO A 1 93 ? 0.991 -6.152 -17.555 1.00 61.78 93 PRO A C 1
ATOM 743 O O . PRO A 1 93 ? 1.951 -6.917 -17.700 1.00 61.78 93 PRO A O 1
ATOM 746 N N . TYR A 1 94 ? 1.076 -4.843 -17.734 1.00 65.19 94 TYR A N 1
ATOM 747 C CA . TYR A 1 94 ? 2.304 -4.149 -18.069 1.00 65.19 94 TYR A CA 1
ATOM 748 C C . TYR A 1 94 ? 2.343 -2.789 -17.385 1.00 65.19 94 TYR A C 1
ATOM 750 O O . TYR A 1 94 ? 1.304 -2.258 -17.005 1.00 65.19 94 TYR A O 1
ATOM 758 N N . ILE A 1 95 ? 3.551 -2.246 -17.260 1.00 72.56 95 ILE A N 1
ATOM 759 C CA . ILE A 1 95 ? 3.816 -0.905 -16.740 1.00 72.56 95 ILE A CA 1
ATOM 760 C C . ILE A 1 95 ? 4.525 -0.146 -17.863 1.00 72.56 95 ILE A C 1
ATOM 762 O O . ILE A 1 95 ? 5.615 -0.534 -18.288 1.00 72.56 95 ILE A O 1
ATOM 766 N N . ALA A 1 96 ? 3.885 0.885 -18.408 1.00 67.38 96 ALA A N 1
ATOM 767 C CA . ALA A 1 96 ? 4.408 1.652 -19.535 1.00 67.38 96 ALA A CA 1
ATOM 768 C C . ALA A 1 96 ? 4.818 3.074 -19.125 1.00 67.38 96 ALA A C 1
ATOM 770 O O . ALA A 1 96 ? 4.033 3.784 -18.510 1.00 67.38 96 ALA A O 1
ATOM 771 N N . PHE A 1 97 ? 6.012 3.510 -19.534 1.00 67.00 97 PHE A N 1
ATOM 772 C CA . PHE A 1 97 ? 6.562 4.841 -19.252 1.00 67.00 97 PHE A CA 1
ATOM 773 C C . PHE A 1 97 ? 6.704 5.671 -20.538 1.00 67.00 97 PHE A C 1
ATOM 775 O O . PHE A 1 97 ? 7.264 5.178 -21.523 1.00 67.00 97 PHE A O 1
ATOM 782 N N . ASN A 1 98 ? 6.253 6.931 -20.527 1.00 61.16 98 ASN A N 1
ATOM 783 C CA . ASN A 1 98 ? 6.438 7.853 -21.657 1.00 61.16 98 ASN A CA 1
ATOM 784 C C . ASN A 1 98 ? 7.907 8.327 -21.738 1.00 61.16 98 ASN A C 1
ATOM 786 O O . ASN A 1 98 ? 8.509 8.629 -20.711 1.00 61.16 98 ASN A O 1
ATOM 790 N N . GLN A 1 99 ? 8.489 8.375 -22.940 1.00 55.22 99 GLN A N 1
ATOM 791 C CA . GLN A 1 99 ? 9.845 8.859 -23.232 1.00 55.22 99 GLN A CA 1
ATOM 792 C C . GLN A 1 99 ? 9.881 10.268 -23.830 1.00 55.22 99 GLN A C 1
ATOM 794 O O . GLN A 1 99 ? 10.919 10.924 -23.726 1.00 55.22 99 GLN A O 1
ATOM 799 N N . GLY A 1 100 ? 8.788 10.728 -24.452 1.00 53.66 100 GLY A N 1
ATOM 800 C CA . GLY A 1 100 ? 8.684 12.091 -24.993 1.00 53.66 100 GLY A CA 1
ATOM 801 C C . GLY A 1 100 ? 8.684 13.146 -23.883 1.00 53.66 100 GLY A C 1
ATOM 802 O O . GLY A 1 100 ? 9.167 14.264 -24.049 1.00 53.66 100 GLY A O 1
ATOM 803 N N . ILE A 1 101 ? 8.230 12.743 -22.699 1.00 53.19 101 ILE A N 1
ATOM 804 C CA . ILE A 1 101 ? 8.567 13.368 -21.425 1.00 53.19 101 ILE A CA 1
ATOM 805 C C . ILE A 1 101 ? 9.795 12.592 -20.948 1.00 53.19 101 ILE A C 1
ATOM 807 O O . ILE A 1 101 ? 9.689 11.375 -20.807 1.00 53.19 101 ILE A O 1
ATOM 811 N N . ARG A 1 102 ? 10.963 13.226 -20.723 1.00 53.25 102 ARG A N 1
ATOM 812 C CA . ARG A 1 102 ? 12.059 12.550 -19.992 1.00 53.25 102 ARG A CA 1
ATOM 813 C C . ARG A 1 102 ? 11.401 11.910 -18.779 1.00 53.25 102 ARG A C 1
ATOM 815 O O . ARG A 1 102 ? 10.806 12.689 -18.040 1.00 53.25 102 ARG A O 1
ATOM 822 N N . PRO A 1 103 ? 11.397 10.576 -18.595 1.00 55.72 103 PRO A N 1
ATOM 823 C CA . PRO A 1 103 ? 10.616 9.970 -17.530 1.00 55.72 103 PRO A CA 1
ATOM 824 C C . PRO A 1 103 ? 11.224 10.439 -16.213 1.00 55.72 103 PRO A C 1
ATOM 826 O O . PRO A 1 103 ? 12.206 9.881 -15.725 1.00 55.72 103 PRO A O 1
ATOM 829 N N . THR A 1 104 ? 10.697 11.559 -15.710 1.00 59.34 104 THR A N 1
ATOM 830 C CA . THR A 1 104 ? 11.405 12.399 -14.740 1.00 59.34 104 THR A CA 1
ATOM 831 C C . THR A 1 104 ? 11.582 11.633 -13.450 1.00 59.34 104 THR A C 1
ATOM 833 O O . THR A 1 104 ? 12.541 11.866 -12.731 1.00 59.34 104 THR A O 1
ATOM 836 N N . TRP A 1 105 ? 10.720 10.645 -13.207 1.00 64.81 105 TRP A N 1
ATOM 837 C CA . TRP A 1 105 ? 10.780 9.751 -12.070 1.00 64.81 105 TRP A CA 1
ATOM 838 C C . TRP A 1 105 ? 12.113 8.988 -11.956 1.00 64.81 105 TRP A C 1
ATOM 840 O O . TRP A 1 105 ? 12.580 8.820 -10.837 1.00 64.81 105 TRP A O 1
ATOM 850 N N . PHE A 1 106 ? 12.788 8.606 -13.054 1.00 66.75 106 PHE A N 1
ATOM 851 C CA . PHE A 1 106 ? 14.124 7.976 -12.975 1.00 66.75 106 PHE A CA 1
ATOM 852 C C . PHE A 1 106 ? 15.227 8.962 -12.548 1.00 66.75 106 PHE A C 1
ATOM 854 O O . PHE A 1 106 ? 16.284 8.543 -12.081 1.00 66.75 106 PHE A O 1
ATOM 861 N N . GLU A 1 107 ? 14.999 10.262 -12.739 1.00 70.31 107 GLU A N 1
ATOM 862 C CA . GLU A 1 107 ? 15.900 11.341 -12.316 1.00 70.31 107 GLU A CA 1
ATOM 863 C C . GLU A 1 107 ? 15.558 11.848 -10.901 1.00 70.31 107 GLU A C 1
ATOM 865 O O . GLU A 1 107 ? 16.311 12.635 -10.328 1.00 70.31 107 GLU A O 1
ATOM 870 N N . ARG A 1 108 ? 14.435 11.396 -10.318 1.00 77.62 108 ARG A N 1
ATOM 871 C CA . ARG A 1 108 ? 14.055 11.689 -8.928 1.00 77.62 108 ARG A CA 1
ATOM 872 C C . ARG A 1 108 ? 14.847 10.832 -7.947 1.00 77.62 108 ARG A C 1
ATOM 874 O O . ARG A 1 108 ? 15.514 9.868 -8.323 1.00 77.62 108 ARG A O 1
ATOM 881 N N . ASP A 1 109 ? 14.749 11.189 -6.674 1.00 87.19 109 ASP A N 1
ATOM 882 C CA . ASP A 1 109 ? 15.310 10.415 -5.577 1.00 87.19 109 ASP A CA 1
ATOM 883 C C . ASP A 1 109 ? 14.700 9.004 -5.477 1.00 87.19 109 ASP A C 1
ATOM 885 O O . ASP A 1 109 ? 13.662 8.682 -6.061 1.00 87.19 109 ASP A O 1
ATOM 889 N N . VAL A 1 110 ? 15.392 8.145 -4.731 1.00 89.31 110 VAL A N 1
ATOM 890 C CA . VAL A 1 110 ? 15.055 6.725 -4.579 1.00 89.31 110 VAL A CA 1
ATOM 891 C C . VAL A 1 110 ? 13.654 6.516 -3.998 1.00 89.31 110 VAL A C 1
ATOM 893 O O . VAL A 1 110 ? 12.949 5.611 -4.444 1.00 89.31 110 VAL A O 1
ATOM 896 N N . ASP A 1 111 ? 13.225 7.361 -3.064 1.00 90.25 111 ASP A N 1
ATOM 897 C CA . ASP A 1 111 ? 11.924 7.225 -2.409 1.00 90.25 111 ASP A CA 1
ATOM 898 C C . ASP A 1 111 ? 10.789 7.548 -3.387 1.00 90.25 111 ASP A C 1
ATOM 900 O O . ASP A 1 111 ? 9.765 6.856 -3.433 1.00 90.25 111 ASP A O 1
ATOM 904 N N . TRP A 1 112 ? 10.993 8.558 -4.238 1.00 86.88 112 TRP A N 1
ATOM 905 C CA . TRP A 1 112 ? 10.069 8.870 -5.323 1.00 86.88 112 TRP A CA 1
ATOM 906 C C . TRP A 1 112 ? 9.976 7.743 -6.355 1.00 86.88 112 TRP A C 1
ATOM 908 O O . TRP A 1 112 ? 8.890 7.437 -6.846 1.00 86.88 112 TRP A O 1
ATOM 918 N N . GLN A 1 113 ? 11.097 7.105 -6.685 1.00 84.94 113 GLN A N 1
ATOM 919 C CA . GLN A 1 113 ? 11.101 5.964 -7.601 1.00 84.94 113 GLN A CA 1
ATOM 920 C C . GLN A 1 113 ? 10.318 4.779 -7.029 1.00 84.94 113 GLN A C 1
ATOM 922 O O . GLN A 1 113 ? 9.486 4.192 -7.725 1.00 84.94 113 GLN A O 1
ATOM 927 N N . ASP A 1 114 ? 10.558 4.452 -5.759 1.00 90.56 114 ASP A N 1
ATOM 928 C CA . ASP A 1 114 ? 9.940 3.310 -5.089 1.00 90.56 114 ASP A CA 1
ATOM 929 C C . ASP A 1 114 ? 8.427 3.489 -4.958 1.00 90.56 114 ASP A C 1
ATOM 931 O O . ASP A 1 114 ? 7.673 2.567 -5.274 1.00 90.56 114 ASP A O 1
ATOM 935 N N . ARG A 1 115 ? 7.959 4.678 -4.554 1.00 88.94 115 ARG A N 1
ATOM 936 C CA . ARG A 1 115 ? 6.519 4.931 -4.395 1.00 88.94 115 ARG A CA 1
ATOM 937 C C . ARG A 1 115 ? 5.770 4.910 -5.734 1.00 88.94 115 ARG A C 1
ATOM 939 O O . ARG A 1 115 ? 4.675 4.363 -5.775 1.00 88.94 115 ARG A O 1
ATOM 946 N N . ILE A 1 116 ? 6.340 5.452 -6.821 1.00 85.81 116 ILE A N 1
ATOM 947 C CA . ILE A 1 116 ? 5.679 5.460 -8.140 1.00 85.81 116 ILE A CA 1
ATOM 948 C C . ILE A 1 116 ? 5.612 4.040 -8.689 1.00 85.81 116 ILE A C 1
ATOM 950 O O . ILE A 1 116 ? 4.544 3.571 -9.065 1.00 85.81 116 ILE A O 1
ATOM 954 N N . LEU A 1 117 ? 6.720 3.295 -8.653 1.00 86.00 117 LEU A N 1
ATOM 955 C CA . LEU A 1 117 ? 6.688 1.902 -9.091 1.00 86.00 117 LEU A CA 1
ATOM 956 C C . LEU A 1 117 ? 5.716 1.064 -8.248 1.00 86.00 117 LEU A C 1
ATOM 958 O O . LEU A 1 117 ? 5.021 0.200 -8.779 1.00 86.00 117 LEU A O 1
ATOM 962 N N . PHE A 1 118 ? 5.658 1.303 -6.939 1.00 91.19 118 PHE A N 1
ATOM 963 C CA . PHE A 1 118 ? 4.743 0.590 -6.060 1.00 91.19 118 PHE A CA 1
ATOM 964 C C . PHE A 1 118 ? 3.272 0.941 -6.309 1.00 91.19 118 PHE A C 1
ATOM 966 O O . PHE A 1 118 ? 2.455 0.024 -6.356 1.00 91.19 118 PHE A O 1
ATOM 973 N N . HIS A 1 119 ? 2.945 2.218 -6.519 1.00 90.75 119 HIS A N 1
ATOM 974 C CA . HIS A 1 119 ? 1.619 2.672 -6.945 1.00 90.75 119 HIS A CA 1
ATOM 975 C C . HIS A 1 119 ? 1.134 1.841 -8.143 1.00 90.75 119 HIS A C 1
ATOM 977 O O . HIS A 1 119 ? 0.128 1.134 -8.045 1.00 90.75 119 HIS A O 1
ATOM 983 N N . GLU A 1 120 ? 1.958 1.750 -9.186 1.00 84.69 120 GLU A N 1
ATOM 984 C CA . GLU A 1 120 ? 1.634 0.967 -10.379 1.00 84.69 120 GLU A CA 1
ATOM 985 C C . GLU A 1 120 ? 1.459 -0.521 -10.102 1.00 84.69 120 GLU A C 1
ATOM 987 O O . GLU A 1 120 ? 0.485 -1.153 -10.519 1.00 84.69 120 GLU A O 1
ATOM 992 N N . LEU A 1 121 ? 2.373 -1.106 -9.334 1.00 86.00 121 LEU A N 1
ATOM 993 C CA . LEU A 1 121 ? 2.266 -2.512 -8.972 1.00 86.00 121 LEU A CA 1
ATOM 994 C C . LEU A 1 121 ? 0.965 -2.816 -8.227 1.00 86.00 121 LEU A C 1
ATOM 996 O O . LEU A 1 121 ? 0.436 -3.912 -8.389 1.00 86.00 121 LEU A O 1
ATOM 1000 N N . THR A 1 122 ? 0.434 -1.894 -7.420 1.00 88.38 122 THR A N 1
ATOM 1001 C CA . THR A 1 122 ? -0.783 -2.158 -6.640 1.00 88.38 122 THR A CA 1
ATOM 1002 C C . THR A 1 122 ? -2.037 -2.288 -7.504 1.00 88.38 122 THR A C 1
ATOM 1004 O O . THR A 1 122 ? -2.868 -3.160 -7.223 1.00 88.38 122 THR A O 1
ATOM 1007 N N . HIS A 1 123 ? -2.155 -1.526 -8.594 1.00 83.62 123 HIS A N 1
ATOM 1008 C CA . HIS A 1 123 ? -3.318 -1.605 -9.490 1.00 83.62 123 HIS A CA 1
ATOM 1009 C C . HIS A 1 123 ? -3.431 -2.967 -10.168 1.00 83.62 123 HIS A C 1
ATOM 1011 O O . HIS A 1 123 ? -4.536 -3.503 -10.290 1.00 83.62 123 HIS A O 1
ATOM 1017 N N . MET A 1 124 ? -2.295 -3.606 -10.481 1.00 79.75 124 MET A N 1
ATOM 1018 C CA . MET A 1 124 ? -2.262 -4.986 -10.985 1.00 79.75 124 MET A CA 1
ATOM 1019 C C . MET A 1 124 ? -2.965 -5.978 -10.045 1.00 79.75 124 MET A C 1
ATOM 1021 O O . MET A 1 124 ? -3.375 -7.064 -10.464 1.00 79.75 124 MET A O 1
ATOM 1025 N N . TYR A 1 125 ? -3.118 -5.616 -8.769 1.00 83.31 125 TYR A N 1
ATOM 1026 C CA . TYR A 1 125 ? -3.756 -6.432 -7.743 1.00 83.31 125 TYR A CA 1
ATOM 1027 C C . TYR A 1 125 ? -5.042 -5.822 -7.175 1.00 83.31 125 TYR A C 1
ATOM 1029 O O . TYR A 1 125 ? -5.613 -6.409 -6.250 1.00 83.31 125 TYR A O 1
ATOM 1037 N N . GLY A 1 126 ? -5.557 -4.749 -7.785 1.00 80.31 126 GLY A N 1
ATOM 1038 C CA . GLY A 1 126 ? -6.943 -4.306 -7.636 1.00 80.31 126 GLY A CA 1
ATOM 1039 C C . GLY A 1 126 ? -7.168 -2.925 -7.021 1.00 80.31 126 GLY A C 1
ATOM 1040 O O . GLY A 1 126 ? -8.340 -2.578 -6.848 1.00 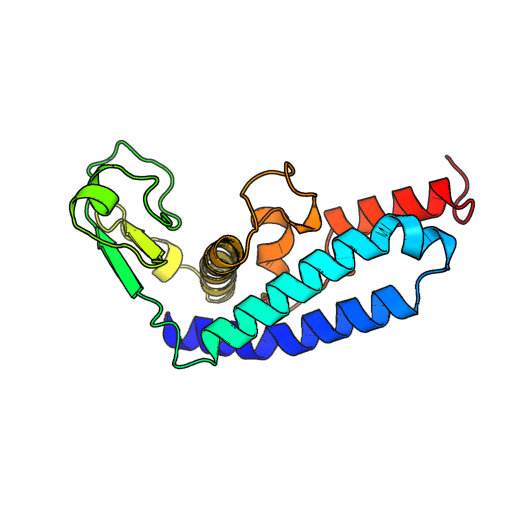80.31 126 GLY A O 1
ATOM 1041 N N . THR A 1 127 ? -6.120 -2.154 -6.716 1.00 87.31 127 THR A N 1
ATOM 1042 C CA . THR A 1 127 ? -6.259 -0.742 -6.304 1.00 87.31 127 THR A CA 1
ATOM 1043 C C . THR A 1 127 ? -6.671 0.152 -7.474 1.00 87.31 127 THR A C 1
ATOM 1045 O O . THR A 1 127 ? -6.680 -0.271 -8.634 1.00 87.31 127 THR A O 1
ATOM 1048 N N . VAL A 1 128 ? -7.067 1.380 -7.160 1.00 85.06 128 VAL A N 1
ATOM 1049 C CA . VAL A 1 128 ? -7.542 2.426 -8.083 1.00 85.06 128 VAL A CA 1
ATOM 1050 C C . VAL A 1 128 ? -6.957 3.777 -7.657 1.00 85.06 128 VAL A C 1
ATOM 1052 O O . VAL A 1 128 ? -6.427 3.870 -6.555 1.00 85.06 128 VAL A O 1
ATOM 1055 N N . ASP A 1 129 ? -7.033 4.802 -8.504 1.00 84.12 129 ASP A N 1
ATOM 1056 C CA . ASP A 1 129 ? -6.509 6.152 -8.198 1.00 84.12 129 ASP A CA 1
ATOM 1057 C C . ASP A 1 129 ? -7.478 7.030 -7.401 1.00 84.12 129 ASP A C 1
ATOM 1059 O O . ASP A 1 129 ? -7.183 8.175 -7.064 1.00 84.12 129 ASP A O 1
ATOM 1063 N N . ASP A 1 130 ? -8.648 6.487 -7.086 1.00 85.81 130 ASP A N 1
ATOM 1064 C CA . ASP A 1 130 ? -9.700 7.144 -6.330 1.00 85.81 130 ASP A CA 1
ATOM 1065 C C . ASP A 1 130 ? -10.156 6.280 -5.145 1.00 85.81 130 ASP A C 1
ATOM 1067 O O . ASP A 1 130 ? -9.672 5.170 -4.917 1.00 85.81 130 ASP A O 1
ATOM 1071 N N . ASP A 1 131 ? -11.122 6.780 -4.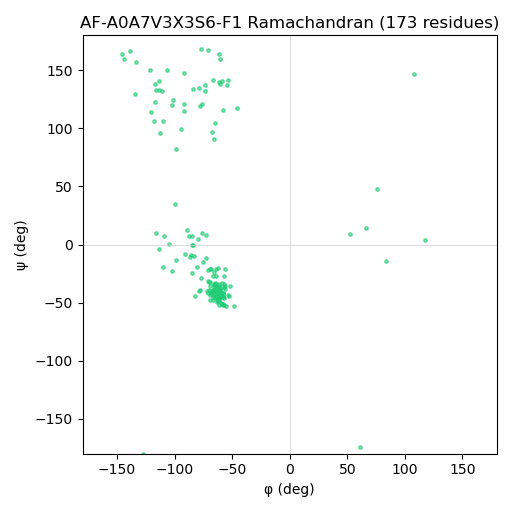379 1.00 87.31 131 ASP A N 1
ATOM 1072 C CA . ASP A 1 131 ? -11.624 6.088 -3.189 1.00 87.31 131 ASP A CA 1
ATOM 1073 C C . ASP A 1 131 ? -12.795 5.136 -3.502 1.00 87.31 131 ASP A C 1
ATOM 1075 O O . ASP A 1 131 ? -13.460 4.633 -2.592 1.00 87.31 131 ASP A O 1
ATOM 1079 N N . SER A 1 132 ? -13.061 4.830 -4.783 1.00 83.44 132 SER A N 1
ATOM 1080 C CA . SER A 1 132 ? -14.229 4.033 -5.210 1.00 83.44 132 SER A CA 1
ATOM 1081 C C . SER A 1 132 ? -14.239 2.599 -4.668 1.00 83.44 132 SER A C 1
ATOM 1083 O O . SER A 1 132 ? -15.295 1.963 -4.600 1.00 83.44 132 SER A O 1
ATOM 1085 N N . LYS A 1 133 ? -13.076 2.080 -4.258 1.00 84.38 133 LYS A N 1
ATOM 1086 C CA . LYS A 1 133 ? -12.913 0.747 -3.653 1.00 84.38 133 LYS A CA 1
ATOM 1087 C C . LYS A 1 133 ? -12.584 0.779 -2.160 1.00 84.38 133 LYS A C 1
ATOM 1089 O O . LYS A 1 133 ? -12.302 -0.281 -1.601 1.00 84.38 133 LYS A O 1
ATOM 1094 N N . GLY A 1 134 ? -12.634 1.956 -1.542 1.00 88.12 134 GLY A N 1
ATOM 1095 C CA . GLY A 1 134 ? -12.190 2.192 -0.174 1.00 88.12 134 GLY A CA 1
ATOM 1096 C C . GLY A 1 134 ? -10.888 2.987 -0.125 1.00 88.12 134 GLY A C 1
ATOM 1097 O O . GLY A 1 134 ? -10.008 2.839 -0.969 1.00 88.12 134 GLY A O 1
ATOM 1098 N N . GLU A 1 135 ? -10.757 3.808 0.908 1.00 92.19 135 GLU A N 1
ATOM 1099 C CA . GLU A 1 135 ? -9.642 4.739 1.123 1.00 92.19 135 GLU A CA 1
ATOM 1100 C C . GLU A 1 135 ? -8.266 4.042 1.160 1.00 92.19 135 GLU A C 1
ATOM 1102 O O . GLU A 1 135 ? -7.276 4.562 0.653 1.00 92.19 135 GLU A O 1
ATOM 1107 N N . LEU A 1 136 ? -8.185 2.826 1.725 1.00 94.06 136 LEU A N 1
ATOM 1108 C CA . LEU A 1 136 ? -6.945 2.027 1.750 1.00 94.06 136 LEU A CA 1
ATOM 1109 C C . LEU A 1 136 ? -6.731 1.194 0.478 1.00 94.06 136 LEU A C 1
ATOM 1111 O O . LEU A 1 136 ? -5.737 0.477 0.366 1.00 94.06 136 LEU A O 1
ATOM 1115 N N . MET A 1 137 ? -7.659 1.284 -0.470 1.00 93.38 137 MET A N 1
ATOM 1116 C CA . MET A 1 137 ? -7.552 0.713 -1.810 1.00 93.38 137 MET A CA 1
ATOM 1117 C C . MET A 1 137 ? -7.260 1.785 -2.869 1.00 93.38 137 MET A C 1
ATOM 1119 O O . MET A 1 137 ? -7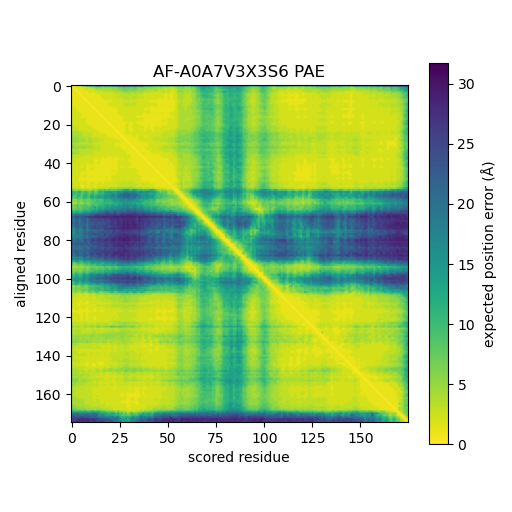.097 1.434 -4.040 1.00 93.38 137 MET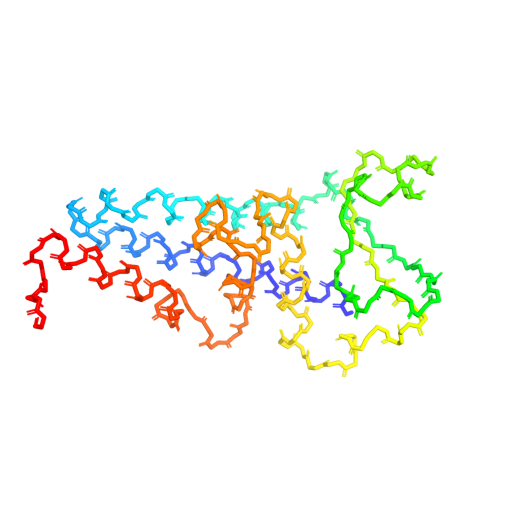 A O 1
ATOM 1123 N N . ASN A 1 138 ? -7.134 3.048 -2.454 1.00 91.88 138 ASN A N 1
ATOM 1124 C CA 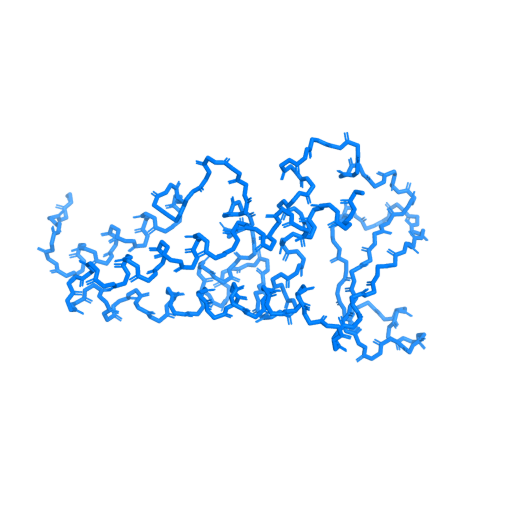. ASN A 1 138 ? -6.588 4.130 -3.256 1.00 91.88 138 ASN A CA 1
ATOM 1125 C C . ASN A 1 138 ? -5.053 4.007 -3.323 1.00 91.88 138 ASN A C 1
ATOM 1127 O O . ASN A 1 138 ? -4.356 4.017 -2.301 1.00 91.88 138 ASN A O 1
ATOM 1131 N N . ALA A 1 139 ? -4.513 3.889 -4.534 1.00 89.75 139 ALA A N 1
ATOM 1132 C CA . ALA A 1 139 ? -3.091 3.723 -4.788 1.00 89.75 139 ALA A CA 1
ATOM 1133 C C . ALA A 1 139 ? -2.273 4.937 -4.315 1.00 89.75 139 ALA A C 1
ATOM 1135 O O . ALA A 1 139 ? -1.194 4.758 -3.744 1.00 89.75 139 ALA A O 1
ATOM 1136 N N . HIS A 1 140 ? -2.787 6.164 -4.447 1.00 89.44 140 HIS A N 1
ATOM 1137 C CA . HIS A 1 140 ? -2.139 7.368 -3.912 1.00 89.44 140 HIS A CA 1
ATOM 1138 C C . HIS A 1 140 ? -2.083 7.376 -2.382 1.00 89.44 140 HIS A C 1
ATOM 1140 O O . HIS A 1 140 ? -1.098 7.842 -1.800 1.00 89.44 140 HIS A O 1
ATOM 1146 N N . THR A 1 141 ? -3.095 6.813 -1.719 1.00 91.44 141 THR A N 1
ATOM 1147 C CA . THR A 1 141 ? -3.119 6.702 -0.255 1.00 91.44 141 THR A CA 1
ATOM 1148 C C . THR A 1 141 ? -2.034 5.759 0.255 1.00 91.44 141 THR A C 1
ATOM 1150 O O . THR A 1 141 ? -1.388 6.043 1.268 1.00 91.44 141 THR A O 1
ATOM 1153 N N . ILE A 1 142 ? -1.810 4.635 -0.428 1.00 93.75 142 ILE A N 1
ATOM 1154 C CA . ILE A 1 142 ? -0.937 3.568 0.079 1.00 93.75 142 ILE A CA 1
ATOM 1155 C C . ILE A 1 142 ? 0.480 3.593 -0.492 1.00 93.75 142 ILE A C 1
ATOM 1157 O O . ILE A 1 142 ? 1.356 2.941 0.079 1.00 93.75 142 ILE A O 1
ATOM 1161 N N . MET A 1 143 ? 0.742 4.351 -1.565 1.00 92.62 143 MET A N 1
ATOM 1162 C CA . MET A 1 143 ? 2.037 4.331 -2.259 1.00 92.62 143 MET A CA 1
ATOM 1163 C C . MET A 1 143 ? 3.230 4.672 -1.355 1.00 92.62 143 MET A C 1
ATOM 1165 O O . MET A 1 143 ? 4.345 4.210 -1.573 1.00 92.62 143 MET A O 1
ATOM 1169 N N . TRP A 1 144 ? 2.998 5.452 -0.300 1.00 92.75 144 TRP A N 1
ATOM 1170 C CA . TRP A 1 144 ? 4.032 5.855 0.649 1.00 92.75 144 TRP A CA 1
ATOM 1171 C C . TRP A 1 144 ? 4.454 4.753 1.620 1.00 92.75 144 TRP A C 1
ATOM 1173 O O . TRP A 1 144 ? 5.503 4.868 2.243 1.00 92.75 144 TRP A O 1
ATOM 1183 N N . LEU A 1 145 ? 3.685 3.669 1.757 1.00 95.00 145 LEU A N 1
ATOM 1184 C CA . LEU A 1 145 ? 3.981 2.611 2.729 1.00 95.00 145 LEU A CA 1
ATOM 1185 C C . LEU A 1 145 ? 5.302 1.877 2.444 1.00 95.00 145 LEU A C 1
ATOM 1187 O O . LEU A 1 145 ? 5.879 1.272 3.352 1.00 95.00 145 LEU A O 1
ATOM 1191 N N . VAL A 1 146 ? 5.797 1.933 1.204 1.00 94.19 146 VAL A N 1
ATOM 1192 C CA . VAL A 1 146 ? 7.087 1.338 0.822 1.00 94.19 146 VAL A CA 1
ATOM 1193 C C . VAL A 1 146 ? 8.288 2.254 1.064 1.00 94.19 146 VAL A C 1
ATOM 1195 O O . VAL A 1 146 ? 9.421 1.785 0.990 1.00 94.19 146 VAL A O 1
ATOM 1198 N N . VAL A 1 147 ? 8.061 3.525 1.398 1.00 91.31 147 VAL A N 1
ATOM 1199 C CA . VAL A 1 147 ? 9.129 4.499 1.640 1.00 91.31 147 VAL A CA 1
ATOM 1200 C C . VAL A 1 147 ? 9.626 4.389 3.092 1.00 91.31 147 VAL A C 1
ATOM 1202 O O . VAL A 1 147 ? 8.810 4.296 4.020 1.00 91.31 147 VAL A O 1
ATOM 1205 N N . PRO A 1 148 ? 10.950 4.374 3.343 1.00 86.12 148 PRO A N 1
ATOM 1206 C CA . PRO A 1 148 ? 11.498 4.402 4.698 1.00 86.12 148 PRO A CA 1
ATOM 1207 C C . PRO A 1 148 ? 10.962 5.579 5.527 1.00 86.12 148 PRO A C 1
ATOM 1209 O O . PRO A 1 148 ? 10.774 6.680 5.028 1.00 86.12 148 PRO A O 1
ATOM 1212 N N . GLY A 1 149 ? 10.697 5.352 6.815 1.00 85.94 149 GLY A N 1
ATOM 1213 C CA . GLY A 1 149 ? 10.136 6.377 7.709 1.00 85.94 149 GLY A CA 1
ATOM 1214 C C . GLY A 1 149 ? 8.611 6.528 7.647 1.00 85.94 149 GLY A C 1
ATOM 1215 O O . GLY A 1 149 ? 8.026 7.070 8.582 1.00 85.94 149 GLY A O 1
ATOM 1216 N N . HIS A 1 150 ? 7.948 5.974 6.629 1.00 90.75 150 HIS A N 1
ATOM 1217 C CA . HIS A 1 150 ? 6.488 5.903 6.566 1.00 90.75 150 HIS A CA 1
ATOM 1218 C C . HIS A 1 150 ? 5.969 4.590 7.157 1.00 90.75 150 HIS A C 1
ATOM 1220 O O . HIS A 1 150 ? 6.615 3.542 7.078 1.00 90.75 150 HIS A O 1
ATOM 1226 N N . SER A 1 151 ? 4.783 4.640 7.755 1.00 91.69 151 SER A N 1
ATOM 1227 C CA . SER A 1 151 ? 4.131 3.505 8.410 1.00 91.69 151 SER A CA 1
ATOM 1228 C C . SER A 1 151 ? 2.618 3.594 8.241 1.00 91.69 151 SER A C 1
ATOM 1230 O O . SER A 1 151 ? 2.091 4.661 7.911 1.00 91.69 151 SER A O 1
ATOM 1232 N N . LEU A 1 152 ? 1.907 2.492 8.487 1.00 92.56 152 LEU A N 1
ATOM 1233 C CA . LEU A 1 152 ? 0.443 2.504 8.500 1.00 92.56 152 LEU A CA 1
ATOM 1234 C C . LEU A 1 152 ? -0.066 3.516 9.533 1.00 92.56 152 LEU A C 1
ATOM 1236 O O . LEU A 1 152 ? -0.919 4.339 9.223 1.00 92.56 152 LEU A O 1
ATOM 1240 N N . ARG A 1 153 ? 0.510 3.518 10.740 1.00 89.38 153 ARG A N 1
ATOM 1241 C CA . ARG A 1 153 ? 0.146 4.472 11.805 1.00 89.38 153 ARG A CA 1
ATOM 1242 C C . ARG A 1 153 ? 0.549 5.916 11.510 1.00 89.38 153 ARG A C 1
ATOM 1244 O O . ARG A 1 153 ? 0.002 6.832 12.112 1.00 89.38 153 ARG A O 1
ATOM 1251 N N . GLY A 1 154 ? 1.513 6.133 10.622 1.00 87.81 154 GLY A N 1
ATOM 1252 C CA . GLY A 1 154 ? 1.888 7.457 10.128 1.00 87.81 154 GLY A CA 1
ATOM 1253 C C . GLY A 1 154 ? 0.995 7.952 8.989 1.00 87.81 154 GLY A C 1
ATOM 1254 O O . GLY A 1 154 ? 1.090 9.118 8.619 1.00 87.81 154 GLY A O 1
ATOM 1255 N N . ASN A 1 155 ? 0.132 7.099 8.429 1.00 91.88 155 ASN A N 1
ATOM 1256 C CA . ASN A 1 155 ? -0.718 7.447 7.299 1.00 91.88 155 ASN A CA 1
ATOM 1257 C C . ASN A 1 155 ? -1.930 8.295 7.758 1.00 91.88 155 ASN A C 1
ATOM 1259 O O . ASN A 1 155 ? -2.740 7.817 8.561 1.00 91.88 155 ASN A O 1
ATOM 1263 N N . PRO A 1 156 ? -2.093 9.540 7.261 1.00 92.50 156 PRO A N 1
ATOM 1264 C CA . PRO A 1 156 ? -3.177 10.427 7.691 1.00 92.50 156 PRO A CA 1
ATOM 1265 C C . PRO A 1 156 ? -4.578 9.873 7.416 1.00 92.50 156 PRO A C 1
ATOM 1267 O O . PRO A 1 156 ? -5.465 10.012 8.259 1.00 92.50 156 PRO A O 1
ATOM 1270 N N . VAL A 1 157 ? -4.766 9.209 6.272 1.00 93.50 157 VAL A N 1
ATOM 1271 C CA . VAL A 1 157 ? -6.048 8.615 5.873 1.00 93.50 157 VAL A CA 1
ATOM 1272 C C . VAL A 1 157 ? -6.404 7.471 6.817 1.00 93.50 157 VAL A C 1
ATOM 1274 O O . VAL A 1 157 ? -7.493 7.454 7.394 1.00 93.50 157 VAL A O 1
ATOM 1277 N N . TYR A 1 158 ? -5.451 6.575 7.088 1.00 95.06 158 TYR A N 1
ATOM 1278 C CA . TYR A 1 158 ? -5.644 5.507 8.066 1.00 95.06 158 TYR A CA 1
ATOM 1279 C C . TYR A 1 158 ? -5.987 6.049 9.463 1.00 95.06 158 TYR A C 1
ATOM 1281 O O . TYR A 1 158 ? -6.926 5.575 10.107 1.00 95.06 158 TYR A O 1
ATOM 1289 N N . ASN A 1 159 ? -5.271 7.072 9.934 1.00 95.00 159 ASN A N 1
ATOM 1290 C CA . ASN A 1 159 ? -5.522 7.677 11.244 1.00 95.00 159 ASN A CA 1
ATOM 1291 C C . ASN A 1 159 ? -6.904 8.330 11.337 1.00 95.00 159 ASN A C 1
ATOM 1293 O O . ASN A 1 159 ? -7.575 8.222 12.371 1.00 95.00 159 ASN A O 1
ATOM 1297 N N . TRP A 1 160 ? -7.357 8.972 10.260 1.00 94.69 160 TRP A N 1
ATOM 1298 C CA . TRP A 1 160 ? -8.712 9.503 10.170 1.00 94.69 160 TRP A CA 1
ATOM 1299 C C . TRP A 1 160 ? -9.756 8.382 10.255 1.00 94.69 160 TRP A C 1
ATOM 1301 O O . TRP A 1 160 ? -10.660 8.457 11.095 1.00 94.69 160 TRP A O 1
ATOM 1311 N N . MET A 1 161 ? -9.595 7.303 9.479 1.00 95.19 161 MET A N 1
ATOM 1312 C CA . MET A 1 161 ? -10.486 6.136 9.532 1.00 95.19 161 MET A CA 1
ATOM 1313 C C . MET A 1 161 ? -10.519 5.525 10.937 1.00 95.19 161 MET A C 1
ATOM 1315 O O . MET A 1 161 ? -11.593 5.250 11.479 1.00 95.19 161 MET A O 1
ATOM 1319 N N . LYS A 1 162 ? -9.348 5.367 11.565 1.00 95.19 162 LYS A N 1
ATOM 1320 C CA . LYS A 1 162 ? -9.212 4.831 12.922 1.00 95.19 162 LYS A CA 1
ATOM 1321 C C . LYS A 1 162 ? -9.933 5.693 13.953 1.00 95.19 162 LYS A C 1
ATOM 1323 O O . LYS A 1 162 ? -10.669 5.166 14.786 1.00 95.19 162 LYS A O 1
ATOM 1328 N N . THR A 1 163 ? -9.775 7.011 13.868 1.00 95.12 163 THR A N 1
ATOM 1329 C CA . THR A 1 163 ? -10.458 7.974 14.745 1.00 95.12 163 THR A CA 1
ATOM 1330 C C . THR A 1 163 ? -11.973 7.918 14.557 1.00 95.12 163 THR A C 1
ATOM 1332 O O . THR A 1 163 ? -12.722 7.883 15.534 1.00 95.12 163 THR A O 1
ATOM 1335 N N . ARG A 1 164 ? -12.440 7.852 13.305 1.00 94.75 164 ARG A N 1
ATOM 1336 C CA . ARG A 1 164 ? -13.864 7.721 12.972 1.00 94.75 164 ARG A CA 1
ATOM 1337 C C . ARG A 1 164 ? -14.464 6.436 13.548 1.00 94.75 164 ARG A C 1
ATOM 1339 O O . ARG A 1 164 ? -15.529 6.492 14.161 1.00 94.75 164 ARG A O 1
ATOM 1346 N N . ALA A 1 165 ? -13.774 5.305 13.408 1.00 95.00 165 ALA A N 1
ATOM 1347 C CA . ALA A 1 165 ? -14.198 4.031 13.985 1.00 95.00 165 ALA A CA 1
ATOM 1348 C C . ALA A 1 165 ? -14.229 4.078 15.520 1.00 95.00 165 ALA A C 1
ATOM 1350 O O . ALA A 1 165 ? -15.204 3.647 16.130 1.00 95.00 165 ALA A O 1
ATOM 1351 N N . ALA A 1 166 ? -13.204 4.658 16.152 1.00 94.50 166 ALA A N 1
ATOM 1352 C CA . ALA A 1 166 ? -13.150 4.804 17.604 1.00 94.50 166 ALA A CA 1
ATOM 1353 C C . ALA A 1 166 ? -14.310 5.655 18.151 1.00 94.50 166 ALA A C 1
ATOM 1355 O O . ALA A 1 166 ? -14.914 5.267 19.150 1.00 94.50 166 ALA A O 1
ATOM 1356 N N . ARG A 1 167 ? -14.681 6.755 17.478 1.00 94.12 167 ARG A N 1
ATOM 1357 C CA . ARG A 1 167 ? -15.869 7.554 17.837 1.00 94.12 167 ARG A CA 1
ATOM 1358 C C . ARG A 1 167 ? -17.157 6.745 17.722 1.00 94.12 167 ARG A C 1
ATOM 1360 O O . ARG A 1 167 ? -17.954 6.723 18.652 1.00 94.12 167 ARG A O 1
ATOM 1367 N N . LYS A 1 168 ? -17.342 6.030 16.608 1.00 94.12 168 LYS A N 1
ATOM 1368 C CA . LYS A 1 168 ? -18.532 5.191 16.390 1.00 94.12 168 LYS A CA 1
ATOM 1369 C C . LYS A 1 168 ? -18.656 4.073 17.431 1.00 94.12 168 LYS A C 1
ATOM 1371 O O . LYS A 1 168 ? -19.758 3.742 17.849 1.00 94.12 168 LYS A O 1
ATOM 1376 N N . CYS A 1 169 ? -17.527 3.538 17.883 1.00 94.50 169 CYS A N 1
ATOM 1377 C CA . CYS A 1 169 ? -17.451 2.520 18.926 1.00 94.50 169 CYS A CA 1
ATOM 1378 C C . CYS A 1 169 ? -17.466 3.079 20.360 1.00 94.50 169 CYS A C 1
ATOM 1380 O O . CYS A 1 169 ? -17.209 2.325 21.297 1.00 94.50 169 CYS A O 1
ATOM 1382 N N . GLY A 1 170 ? -17.697 4.385 20.555 1.00 87.88 170 GLY A N 1
ATOM 1383 C CA . GLY A 1 170 ? -17.729 5.018 21.880 1.00 87.88 170 GLY A CA 1
ATOM 1384 C C . GLY A 1 170 ? -16.385 5.023 22.618 1.00 87.88 170 GLY A C 1
ATOM 1385 O O . GLY A 1 170 ? -16.342 5.255 23.820 1.00 87.88 170 GLY A O 1
ATOM 1386 N N . SER A 1 171 ? -15.282 4.747 21.916 1.00 78.19 171 SER A N 1
ATOM 1387 C CA . SER A 1 171 ? -13.917 4.727 22.466 1.00 78.19 171 SER A CA 1
ATOM 1388 C C . SER A 1 171 ? -13.247 6.107 22.445 1.00 78.19 171 SER A C 1
ATOM 1390 O O . SER A 1 171 ? -12.192 6.293 23.042 1.00 78.19 171 SER A O 1
ATOM 1392 N N . LEU A 1 172 ? -13.852 7.073 21.750 1.00 75.62 172 LEU A N 1
ATOM 1393 C CA . LEU A 1 172 ? -13.514 8.494 21.781 1.00 75.62 172 LEU A CA 1
ATOM 1394 C C . LEU A 1 172 ? -14.821 9.277 21.891 1.00 75.62 172 LEU A C 1
ATOM 1396 O O . LEU A 1 172 ? -15.737 9.044 21.099 1.00 75.62 172 LEU A O 1
ATOM 1400 N N . SER A 1 173 ? -14.909 10.203 22.843 1.00 49.03 173 SER A N 1
ATOM 1401 C CA . SER A 1 173 ? -16.009 11.164 22.892 1.00 49.03 173 SER A CA 1
ATOM 1402 C C . SER A 1 173 ? -16.001 12.031 21.628 1.00 49.03 173 SER A C 1
ATOM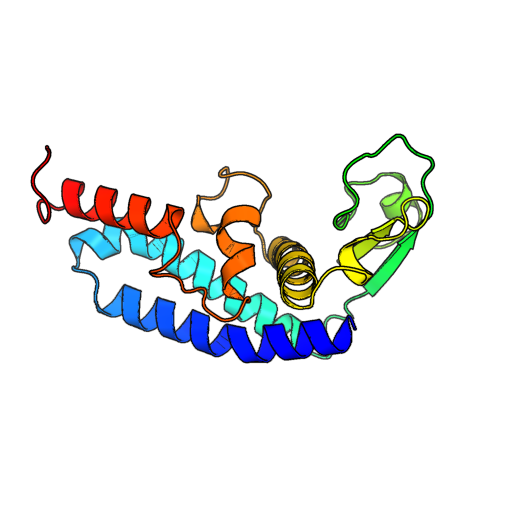 1404 O O . SER A 1 173 ? -14.942 12.414 21.119 1.00 49.03 173 SER A O 1
ATOM 1406 N N . SER A 1 174 ? -17.190 12.309 21.090 1.00 52.66 174 SER A N 1
ATOM 1407 C CA . SER A 1 174 ? -17.351 13.341 20.065 1.00 52.66 174 SER A CA 1
ATOM 1408 C C . SER A 1 174 ? -16.906 14.689 20.647 1.00 52.66 174 SER A C 1
ATOM 1410 O O . SER A 1 174 ? -17.203 14.935 21.819 1.00 52.66 174 SER A O 1
ATOM 1412 N N . PRO A 1 175 ? -16.175 15.524 19.886 1.00 54.00 175 PRO A N 1
ATOM 1413 C CA . PRO A 1 175 ? -16.001 16.921 20.265 1.00 54.00 175 PRO A CA 1
ATOM 1414 C C . PRO A 1 175 ? -17.352 17.640 20.338 1.00 54.00 175 PRO A C 1
ATOM 1416 O O . PRO A 1 175 ? -18.275 17.236 19.588 1.00 54.00 175 PRO A O 1
#

Foldseek 3Di:
DLLVLLVLLLVLLVVQLVQLVVVLVPDDPQLCVQCVVLSVLLSVLSVVLNCCSVDPPAPAAEAEDEDPDDDPDFQFDWDCVPVVVVVVDDRHTYTYGYPNPVSCQVVDDSQSVNLSSQLSSSVSVPADCDCPVHQSSHSVQCSNSSGPPDHCCNRPSSVVSSVVSCCVVVVDPDD

Sequence (175 aa):
MVMQSLDRIAFRLPLVIKEIDLEMSSLSQCMRCELGRELQALRNVLARVLNGIRSKKDVLRFFRYDLSSSHPDSDAIQGPTFPIFSIIGFPRPYIAFNQGIRPTWFERDVDWQDRILFHELTHMYGTVDDDSKGELMNAHTIMWLVVPGHSLRGNPVYNWMKTRAARKCGSLSSP